Protein AF-A0AAD4VMY6-F1 (afdb_monomer_lite)

InterPro domains:
  IPR043502 DNA/RNA polymerase superfamily [SSF56672] (4-90)
  IPR053134 RNA-directed DNA polymerase homolog [PTHR24559] (9-91)

Sequence (91 aa):
MFMEMELIVREEIERLVKAGFIRPAIYADWLANIVPVLKRKARAVRIYVDYRNLNEATPKDEYPMPMADLLVDGAAHNQMLSFMDGHARYN

Secondary structure (DSSP, 8-state):
-HHHHHHHHHHHHHHHHHHTS----SS-S----EEEEE-SSSS-EEEEE--HHHHHHSPP----PPPHHHHHHHHTT-S-------TTTT-

Radius of gyration: 19.29 Å; chains: 1; bounding box: 51×38×36 Å

Organism: Prunus dulcis (NCBI:txid3755)

pLDDT: mean 86.36, std 8.43, range [57.44, 95.31]

Foldseek 3Di:
DVVVVVVLVVVVVVVCVVVVVDDDDDPDPDDWDWDWDQDPPDNHTDTDTDCPVVVVVDDDDDDDDDDPVVVCVVCVPDPDDDDDDPPPVND

Structure (mmCIF, N/CA/C/O backbone):
data_AF-A0AAD4VMY6-F1
#
_entry.id   AF-A0AAD4VMY6-F1
#
loop_
_atom_site.group_PDB
_atom_site.id
_atom_site.type_symbol
_atom_site.label_atom_id
_atom_site.label_alt_id
_atom_site.label_comp_id
_atom_site.label_asym_id
_atom_site.label_entity_id
_atom_site.label_seq_id
_atom_site.pdbx_PDB_ins_code
_atom_site.Cartn_x
_atom_site.Cartn_y
_atom_site.Cartn_z
_atom_site.occupancy
_atom_site.B_iso_or_equiv
_atom_site.auth_seq_id
_atom_site.auth_comp_id
_atom_site.auth_asym_id
_atom_site.auth_atom_id
_atom_site.pdbx_PDB_model_num
ATOM 1 N N . MET A 1 1 ? 22.681 -6.942 12.797 1.00 57.44 1 MET A N 1
ATOM 2 C CA . MET A 1 1 ? 21.811 -5.802 12.430 1.00 57.44 1 MET A CA 1
ATOM 3 C C . MET A 1 1 ? 21.258 -5.939 11.010 1.00 57.44 1 MET A C 1
ATOM 5 O O . MET A 1 1 ? 20.050 -6.034 10.885 1.00 57.44 1 MET A O 1
ATOM 9 N N . PHE A 1 2 ? 22.089 -6.043 9.960 1.00 60.16 2 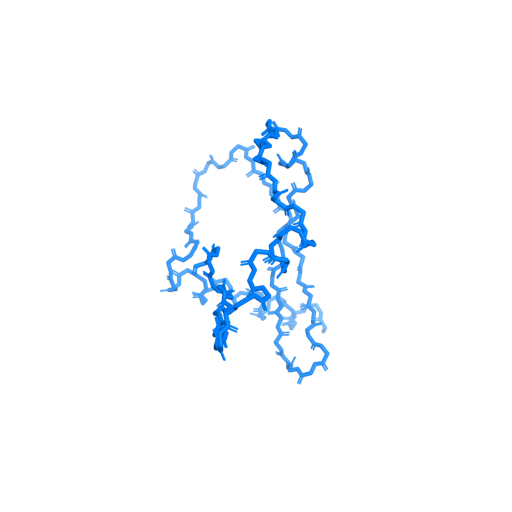PHE A N 1
ATOM 10 C CA . PHE A 1 2 ? 21.606 -6.265 8.577 1.00 60.16 2 PHE A CA 1
ATOM 11 C C . PHE A 1 2 ? 20.856 -7.601 8.397 1.00 60.16 2 PHE A C 1
ATOM 13 O O . PHE A 1 2 ? 19.740 -7.624 7.895 1.00 60.16 2 PHE A O 1
ATOM 20 N N . MET A 1 3 ? 21.427 -8.690 8.922 1.00 63.03 3 MET A N 1
ATOM 21 C CA . MET A 1 3 ? 20.871 -10.049 8.822 1.00 63.03 3 MET A CA 1
ATOM 22 C C . MET A 1 3 ? 19.528 -10.233 9.560 1.00 63.03 3 MET A C 1
ATOM 24 O O . MET A 1 3 ? 18.755 -11.125 9.238 1.00 63.03 3 MET A O 1
ATOM 28 N N . GLU A 1 4 ? 19.230 -9.375 10.544 1.00 77.69 4 GLU A N 1
ATOM 29 C CA . GLU A 1 4 ? 17.961 -9.405 11.288 1.00 77.69 4 GLU A CA 1
ATOM 30 C C . GLU A 1 4 ? 16.834 -8.722 10.500 1.00 77.69 4 GLU A C 1
ATOM 32 O O . GLU A 1 4 ? 15.705 -9.201 10.508 1.00 77.69 4 GLU A O 1
ATOM 37 N N . MET A 1 5 ? 17.135 -7.643 9.765 1.00 78.44 5 MET A N 1
ATOM 38 C CA . MET A 1 5 ? 16.138 -6.992 8.907 1.00 78.44 5 MET A CA 1
ATOM 39 C C . MET A 1 5 ? 15.772 -7.836 7.695 1.00 78.44 5 MET A C 1
ATOM 41 O O . MET A 1 5 ? 14.601 -7.886 7.339 1.00 78.44 5 MET A O 1
ATOM 45 N N . GLU A 1 6 ? 16.739 -8.514 7.081 1.00 84.06 6 GLU A N 1
ATOM 46 C CA . GLU A 1 6 ? 16.470 -9.405 5.948 1.00 84.06 6 GLU A CA 1
ATOM 47 C C . GLU A 1 6 ? 15.497 -10.530 6.330 1.00 84.06 6 GLU A C 1
ATOM 49 O O . GLU A 1 6 ? 14.554 -10.817 5.594 1.00 84.06 6 GLU A O 1
ATOM 54 N N . LEU A 1 7 ? 15.680 -11.113 7.521 1.00 86.88 7 LEU A N 1
ATOM 55 C CA . LEU A 1 7 ? 14.790 -12.142 8.053 1.00 86.88 7 LEU A CA 1
ATOM 56 C C . LEU A 1 7 ? 13.357 -11.615 8.221 1.00 86.88 7 LEU A C 1
ATOM 58 O O . LEU A 1 7 ? 12.416 -12.229 7.726 1.00 86.88 7 LEU A O 1
ATOM 62 N N . ILE A 1 8 ? 13.201 -10.452 8.861 1.00 84.12 8 ILE A N 1
ATOM 63 C CA . ILE A 1 8 ? 11.887 -9.846 9.117 1.00 84.12 8 ILE A CA 1
ATOM 64 C C . ILE A 1 8 ? 11.199 -9.436 7.808 1.00 84.12 8 ILE A C 1
ATOM 66 O O . ILE A 1 8 ? 9.988 -9.592 7.661 1.00 84.12 8 ILE A O 1
ATOM 70 N N . VAL A 1 9 ? 11.962 -8.922 6.839 1.00 87.38 9 VAL A N 1
ATOM 71 C CA . VAL A 1 9 ? 11.439 -8.592 5.508 1.00 87.38 9 VAL A CA 1
ATOM 72 C C . VAL A 1 9 ? 10.923 -9.849 4.813 1.00 87.38 9 VAL A C 1
ATOM 74 O O . VAL A 1 9 ? 9.828 -9.820 4.256 1.00 87.38 9 VAL A O 1
ATOM 77 N N . ARG A 1 10 ? 11.664 -10.960 4.875 1.00 90.00 10 ARG A N 1
ATOM 78 C CA . ARG A 1 10 ? 11.229 -12.231 4.287 1.00 90.00 10 ARG A CA 1
ATOM 79 C C . ARG A 1 10 ? 9.947 -12.754 4.939 1.00 90.00 10 ARG A C 1
ATOM 81 O O . ARG A 1 10 ? 9.018 -13.103 4.217 1.00 90.00 10 ARG A O 1
ATOM 88 N N . GLU A 1 11 ? 9.871 -12.747 6.269 1.00 90.56 11 GLU A N 1
ATOM 89 C CA . GLU A 1 11 ? 8.669 -13.157 7.012 1.00 90.56 11 GLU A CA 1
ATOM 90 C C . GLU A 1 11 ? 7.438 -12.322 6.624 1.00 90.56 11 GLU A C 1
ATOM 92 O O . GLU A 1 11 ? 6.346 -12.855 6.418 1.00 90.56 11 GLU A O 1
ATOM 97 N N . GLU A 1 12 ? 7.608 -11.007 6.474 1.00 88.81 12 GLU A N 1
ATOM 98 C CA . GLU A 1 12 ? 6.516 -10.121 6.073 1.00 88.81 12 GLU A CA 1
ATOM 99 C C . GLU A 1 12 ? 6.105 -10.341 4.606 1.00 88.81 12 GLU A C 1
ATOM 101 O O . GLU A 1 12 ? 4.910 -10.360 4.309 1.00 88.81 12 GLU A O 1
ATOM 106 N N . ILE A 1 13 ? 7.049 -10.585 3.688 1.00 90.50 13 ILE A N 1
ATOM 107 C CA . ILE A 1 13 ? 6.739 -10.955 2.294 1.00 90.50 13 ILE A CA 1
ATOM 108 C C . ILE A 1 13 ? 5.940 -12.263 2.249 1.00 90.50 13 ILE A C 1
ATOM 110 O O . ILE A 1 13 ? 4.910 -12.325 1.577 1.00 90.50 13 ILE A O 1
ATOM 114 N N . GLU A 1 14 ? 6.364 -13.292 2.986 1.00 93.44 14 GLU A N 1
ATOM 115 C CA . GLU A 1 14 ? 5.642 -14.568 3.073 1.00 93.44 14 GLU A CA 1
ATOM 116 C C . GLU A 1 14 ? 4.218 -14.377 3.612 1.00 93.44 14 GLU A C 1
ATOM 118 O O . GLU A 1 14 ? 3.264 -14.953 3.078 1.00 93.44 14 GLU A O 1
ATOM 123 N N . ARG A 1 15 ? 4.045 -13.514 4.624 1.00 91.88 15 ARG A N 1
ATOM 124 C CA . ARG A 1 15 ? 2.725 -13.145 5.154 1.00 91.88 15 ARG A CA 1
ATOM 125 C C . ARG A 1 15 ? 1.844 -12.494 4.086 1.00 91.88 15 ARG A C 1
ATOM 127 O O . ARG A 1 15 ? 0.674 -12.863 3.973 1.00 91.88 15 ARG A O 1
ATOM 134 N N . LEU A 1 16 ? 2.383 -11.548 3.313 1.00 90.94 16 LEU A N 1
ATOM 135 C CA . LEU A 1 16 ? 1.651 -10.852 2.245 1.00 90.94 16 LEU A CA 1
ATOM 136 C C . LEU A 1 16 ? 1.277 -11.795 1.091 1.00 90.94 16 LEU A C 1
ATOM 138 O O . LEU A 1 16 ? 0.160 -11.712 0.580 1.00 90.94 16 LEU A O 1
ATOM 142 N N . VAL A 1 17 ? 2.164 -12.726 0.720 1.00 94.00 17 VAL A N 1
ATOM 143 C CA . VAL A 1 17 ? 1.870 -13.774 -0.273 1.00 94.00 17 VAL A CA 1
ATOM 144 C C . VAL A 1 17 ? 0.753 -14.690 0.228 1.00 94.00 17 VAL A C 1
ATOM 146 O O . VAL A 1 17 ? -0.202 -14.949 -0.500 1.00 94.00 17 VAL A O 1
ATOM 149 N N . LYS A 1 18 ? 0.820 -15.144 1.487 1.00 95.31 18 LYS A N 1
ATOM 150 C CA . LYS A 1 18 ? -0.207 -16.015 2.084 1.00 95.31 18 LYS A CA 1
ATOM 151 C C . LYS A 1 18 ? -1.573 -15.330 2.192 1.00 95.31 18 LYS A C 1
ATOM 153 O O . LYS A 1 18 ? -2.593 -16.000 2.070 1.00 95.31 18 LYS A O 1
ATOM 158 N N . ALA A 1 19 ? -1.590 -14.017 2.420 1.00 92.69 19 ALA A N 1
ATOM 159 C CA . ALA A 1 19 ? -2.810 -13.211 2.418 1.00 92.69 19 ALA A CA 1
ATOM 160 C C . ALA A 1 19 ? -3.381 -12.978 1.006 1.00 92.69 19 ALA A C 1
ATOM 162 O O . ALA A 1 19 ? -4.524 -12.551 0.883 1.00 92.69 19 ALA A O 1
ATOM 163 N N . GLY A 1 20 ? -2.610 -13.256 -0.052 1.00 93.50 20 GLY A N 1
ATOM 164 C CA . GLY A 1 20 ? -3.014 -13.027 -1.439 1.00 93.50 20 GLY A CA 1
ATOM 165 C C . GLY A 1 20 ? -2.861 -11.579 -1.915 1.00 93.50 20 GLY A C 1
ATOM 166 O O . GLY A 1 20 ? -3.290 -11.269 -3.023 1.00 93.50 20 GLY A O 1
ATOM 167 N N . PHE A 1 21 ? -2.236 -10.701 -1.123 1.00 90.75 21 PHE A N 1
ATOM 168 C CA . PHE A 1 21 ? -2.033 -9.292 -1.487 1.00 90.75 21 PHE A CA 1
ATOM 169 C C . PHE A 1 21 ? -0.949 -9.104 -2.553 1.00 90.75 21 PHE A C 1
ATOM 171 O O . PHE A 1 21 ? -1.012 -8.166 -3.344 1.00 90.75 21 PHE A O 1
ATOM 178 N N . ILE A 1 22 ? 0.049 -9.994 -2.589 1.00 92.38 22 ILE A N 1
ATOM 179 C CA . ILE A 1 22 ? 1.125 -9.975 -3.587 1.00 92.38 22 ILE A CA 1
ATOM 180 C C . ILE A 1 22 ? 1.363 -11.372 -4.163 1.00 92.38 22 ILE A C 1
ATOM 182 O O . ILE A 1 22 ? 1.016 -12.386 -3.558 1.00 92.38 22 ILE A O 1
ATOM 186 N N . ARG A 1 23 ? 2.011 -11.423 -5.329 1.00 93.88 23 ARG A N 1
ATOM 187 C CA . ARG A 1 23 ? 2.411 -12.662 -6.007 1.00 93.88 23 ARG A CA 1
ATOM 188 C C . ARG A 1 23 ? 3.777 -12.500 -6.682 1.00 93.88 23 ARG A C 1
ATOM 190 O O . ARG A 1 23 ? 4.124 -11.374 -7.040 1.00 93.88 23 ARG A O 1
ATOM 197 N N . PRO A 1 24 ? 4.531 -13.590 -6.905 1.00 92.75 24 PRO A N 1
ATOM 198 C CA . PRO A 1 24 ? 5.747 -13.539 -7.709 1.00 92.75 24 PRO A CA 1
ATOM 199 C C . PRO A 1 24 ? 5.451 -13.029 -9.125 1.00 92.75 24 PRO A C 1
ATOM 201 O O . PRO A 1 24 ? 4.525 -13.511 -9.780 1.00 92.75 24 PRO A O 1
ATOM 204 N N . ALA A 1 25 ? 6.244 -12.068 -9.594 1.00 91.00 25 ALA A N 1
ATOM 205 C CA . ALA A 1 25 ? 6.224 -11.597 -10.973 1.00 91.00 25 ALA A CA 1
ATOM 206 C C . ALA A 1 25 ? 7.438 -12.172 -11.713 1.00 91.00 25 ALA A C 1
ATOM 208 O O . ALA A 1 25 ? 8.568 -12.051 -11.241 1.00 91.00 25 ALA A O 1
ATOM 209 N N . ILE A 1 26 ? 7.203 -12.808 -12.860 1.00 90.38 26 ILE A N 1
ATOM 210 C CA . ILE A 1 26 ? 8.255 -13.324 -13.743 1.00 90.38 26 ILE A CA 1
ATOM 211 C C . ILE A 1 26 ? 8.298 -12.381 -14.949 1.00 90.38 26 ILE A C 1
ATOM 213 O O . ILE A 1 26 ? 7.247 -12.104 -15.519 1.00 90.38 26 ILE A O 1
ATOM 217 N N . TYR A 1 27 ? 9.486 -11.885 -15.312 1.00 86.94 27 TYR A N 1
ATOM 218 C CA . TYR A 1 27 ? 9.695 -10.902 -16.391 1.00 86.94 27 TYR A CA 1
ATOM 219 C C . TYR A 1 27 ? 9.049 -9.529 -16.134 1.00 86.94 27 TYR A C 1
ATOM 221 O O . TYR A 1 27 ? 8.262 -9.039 -16.934 1.00 86.94 27 TYR A O 1
ATOM 229 N N . ALA A 1 28 ? 9.365 -8.901 -14.999 1.00 88.69 28 ALA A N 1
ATOM 230 C CA . ALA A 1 28 ? 8.887 -7.551 -14.715 1.00 88.69 28 ALA A CA 1
ATOM 231 C C . ALA A 1 28 ? 9.698 -6.496 -15.490 1.00 88.69 28 ALA A C 1
ATOM 233 O O . ALA A 1 28 ? 10.910 -6.401 -15.311 1.00 88.69 28 ALA A O 1
ATOM 234 N N . ASP A 1 29 ? 9.017 -5.668 -16.285 1.00 91.25 29 ASP A N 1
ATOM 235 C CA . ASP A 1 29 ? 9.619 -4.499 -16.950 1.00 91.25 29 ASP A CA 1
ATOM 236 C C . ASP A 1 29 ? 9.901 -3.344 -15.971 1.00 91.25 29 ASP A C 1
ATOM 238 O O . ASP A 1 29 ? 10.723 -2.469 -16.236 1.00 91.25 29 ASP A O 1
ATOM 242 N N . TRP A 1 30 ? 9.220 -3.351 -14.821 1.00 91.38 30 TRP A N 1
ATOM 243 C CA . TRP A 1 30 ? 9.320 -2.334 -13.779 1.00 91.38 30 TRP A CA 1
ATOM 244 C C . TRP A 1 30 ? 9.757 -2.954 -12.456 1.00 91.38 30 TRP A C 1
ATOM 246 O O . TRP A 1 30 ? 9.203 -3.960 -12.010 1.00 91.38 30 TRP A O 1
ATOM 256 N N . LEU A 1 31 ? 10.722 -2.310 -11.798 1.00 92.50 31 LEU A N 1
ATOM 257 C CA . LEU A 1 31 ? 11.204 -2.685 -10.473 1.00 92.50 31 LEU A CA 1
ATOM 258 C C . LEU A 1 31 ? 11.205 -1.455 -9.561 1.00 92.50 31 LEU A C 1
ATOM 260 O O . LEU A 1 31 ? 11.638 -0.375 -9.962 1.00 92.50 31 LEU A O 1
ATOM 264 N N . ALA A 1 32 ? 10.752 -1.636 -8.325 1.00 93.25 32 ALA A N 1
ATOM 265 C CA . ALA A 1 32 ? 10.793 -0.619 -7.283 1.00 93.25 32 ALA A CA 1
ATOM 266 C C . ALA A 1 32 ? 11.496 -1.172 -6.042 1.00 93.25 32 ALA A C 1
ATOM 268 O O . ALA A 1 32 ? 11.388 -2.357 -5.721 1.00 93.25 32 ALA A O 1
ATOM 269 N N . ASN A 1 33 ? 12.213 -0.302 -5.334 1.00 92.50 33 ASN A N 1
ATOM 270 C CA . ASN A 1 33 ? 12.917 -0.687 -4.117 1.00 92.50 33 ASN A CA 1
ATOM 271 C C . ASN A 1 33 ? 11.935 -0.897 -2.962 1.00 92.50 33 ASN A C 1
ATOM 273 O O . ASN A 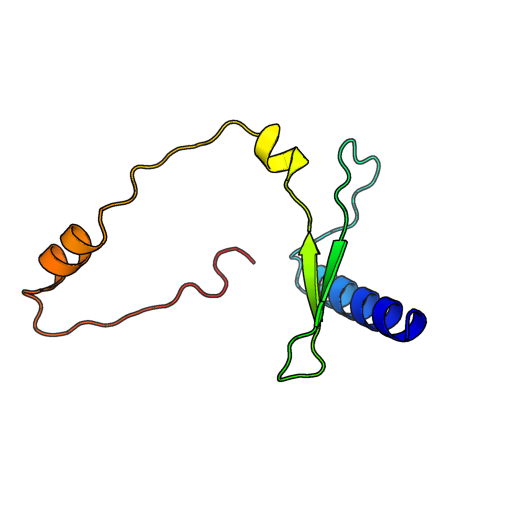1 33 ? 10.972 -0.144 -2.803 1.00 92.50 33 ASN A O 1
ATOM 277 N N . ILE A 1 34 ? 12.231 -1.880 -2.110 1.00 91.00 34 ILE A N 1
ATOM 278 C CA . ILE A 1 34 ? 11.561 -2.038 -0.819 1.00 91.00 34 ILE A CA 1
ATOM 279 C C . ILE A 1 34 ? 12.294 -1.232 0.254 1.00 91.00 34 ILE A C 1
ATOM 281 O O . ILE A 1 34 ? 13.523 -1.232 0.334 1.00 91.00 34 ILE A O 1
ATOM 285 N N . VAL A 1 35 ? 11.531 -0.551 1.100 1.00 90.56 35 VAL A N 1
ATOM 286 C CA . VAL A 1 35 ? 12.028 0.286 2.191 1.00 90.56 35 VAL A CA 1
ATOM 287 C C . VAL A 1 35 ? 11.439 -0.241 3.502 1.00 90.56 35 VAL A C 1
ATOM 289 O O . VAL A 1 35 ? 10.283 0.052 3.824 1.00 90.56 35 VAL A O 1
ATOM 292 N N . PRO A 1 36 ? 12.190 -1.055 4.266 1.00 88.00 36 PRO A N 1
ATOM 293 C CA . PRO A 1 36 ? 11.740 -1.526 5.567 1.00 88.00 36 PRO A CA 1
ATOM 294 C C . PRO A 1 36 ? 11.794 -0.388 6.589 1.00 88.00 36 PRO A C 1
ATOM 296 O O . PRO A 1 36 ? 12.833 0.239 6.797 1.00 88.00 36 PRO A O 1
ATOM 299 N N . VAL A 1 37 ? 10.672 -0.134 7.261 1.00 87.75 37 VAL A N 1
ATOM 300 C CA . VAL A 1 37 ? 10.562 0.897 8.300 1.00 87.75 37 VAL A CA 1
ATOM 301 C C . VAL A 1 37 ? 10.155 0.258 9.622 1.00 87.75 37 VAL A C 1
ATOM 303 O O . VAL A 1 37 ? 9.105 -0.378 9.735 1.00 87.75 37 VAL A O 1
ATOM 306 N N . LEU A 1 38 ? 10.984 0.457 10.647 1.00 84.44 38 LEU A N 1
ATOM 307 C CA . LEU A 1 38 ? 10.732 -0.029 12.001 1.00 84.44 38 LEU A CA 1
ATOM 308 C C . LEU A 1 38 ? 9.599 0.764 12.660 1.00 84.44 38 LEU A C 1
ATOM 310 O O . LEU A 1 38 ? 9.661 1.993 12.770 1.00 84.44 38 LEU A O 1
ATOM 314 N N . LYS A 1 39 ? 8.581 0.072 13.181 1.00 81.06 39 LYS A N 1
ATOM 315 C CA . LYS A 1 39 ? 7.639 0.708 14.106 1.00 81.06 39 LYS A CA 1
ATOM 316 C C . LYS A 1 39 ? 8.305 0.898 15.465 1.00 81.06 39 LYS A C 1
ATOM 318 O O . LYS A 1 39 ? 8.843 -0.031 16.048 1.00 81.06 39 LYS A O 1
ATOM 323 N N . ARG A 1 40 ? 8.175 2.098 16.034 1.00 72.69 40 ARG A N 1
ATOM 324 C CA . ARG A 1 40 ? 8.722 2.427 17.365 1.00 72.69 40 ARG A CA 1
ATOM 325 C C . ARG A 1 40 ? 8.131 1.613 18.528 1.00 72.69 40 ARG A C 1
ATOM 327 O O . ARG A 1 40 ? 8.784 1.501 19.553 1.00 72.69 40 ARG A O 1
ATOM 334 N N . LYS A 1 41 ? 6.891 1.115 18.415 1.00 64.06 41 LYS A N 1
ATOM 335 C CA . LYS A 1 41 ? 6.121 0.558 19.555 1.00 64.06 41 LYS A CA 1
ATOM 336 C C . LYS A 1 41 ? 5.900 -0.956 19.532 1.00 64.06 41 LYS A C 1
ATOM 338 O O . LYS A 1 41 ? 5.470 -1.520 20.526 1.00 64.06 41 LYS A O 1
ATOM 343 N N . ALA A 1 42 ? 6.182 -1.611 18.420 1.00 62.53 42 ALA A N 1
ATOM 344 C CA . ALA A 1 42 ? 6.140 -3.059 18.292 1.00 62.53 42 ALA A CA 1
ATOM 345 C C . ALA A 1 42 ? 7.367 -3.427 17.472 1.00 62.53 42 ALA A C 1
ATOM 347 O O . ALA A 1 42 ? 7.709 -2.664 16.571 1.00 62.53 42 ALA A O 1
ATOM 348 N N . ARG A 1 43 ? 8.007 -4.569 17.733 1.00 64.56 43 ARG A N 1
ATOM 349 C CA . ARG A 1 43 ? 9.103 -5.127 16.915 1.00 64.56 43 ARG A CA 1
ATOM 350 C C . ARG A 1 43 ? 8.597 -5.575 15.526 1.00 64.56 43 ARG A C 1
ATOM 352 O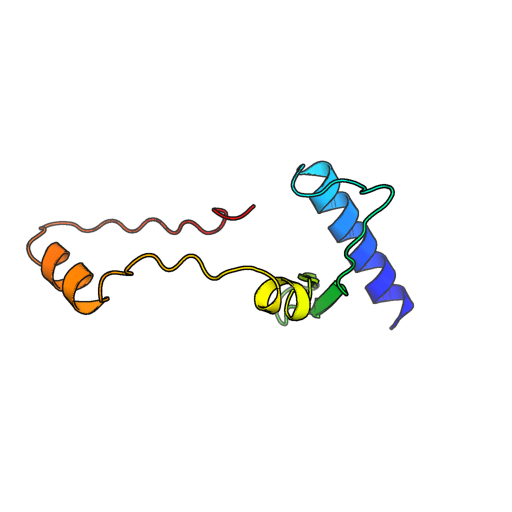 O . ARG A 1 43 ? 8.913 -6.650 15.048 1.00 64.56 43 ARG A O 1
ATOM 359 N N . ALA A 1 44 ? 7.734 -4.766 14.925 1.00 72.62 44 ALA A N 1
ATOM 360 C CA . ALA A 1 44 ? 7.049 -4.956 13.670 1.00 72.62 44 ALA A CA 1
ATOM 361 C C . ALA A 1 44 ? 7.661 -4.001 12.647 1.00 72.62 44 ALA A C 1
ATOM 363 O O . ALA A 1 44 ? 7.865 -2.811 12.916 1.00 72.62 44 ALA A O 1
ATOM 364 N N . VAL A 1 45 ? 7.924 -4.530 11.462 1.00 80.00 45 VAL A N 1
ATOM 365 C CA . VAL A 1 45 ? 8.384 -3.762 10.310 1.00 80.00 45 VAL A CA 1
ATOM 366 C C . VAL A 1 45 ? 7.187 -3.494 9.409 1.00 80.00 45 VAL A C 1
ATOM 368 O O . VAL A 1 45 ? 6.296 -4.329 9.274 1.00 80.00 45 VAL A O 1
ATOM 371 N N . ARG A 1 46 ? 7.139 -2.303 8.816 1.00 83.50 46 ARG A N 1
ATOM 372 C CA . ARG A 1 46 ? 6.302 -2.039 7.644 1.00 83.50 46 ARG A CA 1
ATOM 373 C C . ARG A 1 46 ? 7.197 -2.062 6.417 1.00 83.50 46 ARG A C 1
ATOM 375 O O . ARG A 1 46 ? 8.201 -1.350 6.393 1.00 83.50 46 ARG A O 1
ATOM 382 N N . ILE A 1 47 ? 6.825 -2.856 5.421 1.00 87.12 47 ILE A N 1
ATOM 383 C CA . ILE A 1 47 ? 7.456 -2.808 4.105 1.00 87.12 47 ILE A CA 1
ATOM 384 C C . ILE A 1 47 ? 6.761 -1.711 3.305 1.00 87.12 47 ILE A C 1
ATOM 386 O O . ILE A 1 47 ? 5.561 -1.792 3.047 1.00 87.12 47 ILE A O 1
ATOM 390 N N . TYR A 1 48 ? 7.515 -0.682 2.935 1.00 89.25 48 TYR A N 1
ATOM 391 C CA . TYR A 1 48 ? 7.093 0.297 1.940 1.00 89.25 48 TYR A CA 1
ATOM 392 C C . TYR A 1 48 ? 7.720 -0.047 0.593 1.00 89.25 48 TYR A C 1
ATOM 394 O O . TYR A 1 48 ? 8.826 -0.580 0.544 1.00 89.25 48 TYR A O 1
ATOM 402 N N . VAL A 1 49 ? 7.026 0.275 -0.492 1.00 91.94 49 VAL A N 1
ATOM 403 C CA . VAL A 1 49 ? 7.569 0.193 -1.850 1.00 91.94 49 VAL A CA 1
ATOM 404 C C . VAL A 1 49 ? 7.757 1.616 -2.357 1.00 91.94 49 VAL A C 1
ATOM 406 O O . VAL A 1 49 ? 6.864 2.456 -2.223 1.00 91.94 49 VAL A O 1
ATOM 409 N N . ASP A 1 50 ? 8.938 1.907 -2.888 1.00 94.69 50 ASP A N 1
ATOM 410 C CA . ASP A 1 50 ? 9.273 3.225 -3.414 1.00 94.69 50 ASP A CA 1
ATOM 411 C C . ASP A 1 50 ? 8.668 3.431 -4.809 1.00 94.69 50 ASP A C 1
ATOM 413 O O . ASP A 1 50 ? 9.294 3.161 -5.833 1.00 94.69 50 ASP A O 1
ATOM 417 N N . TYR A 1 51 ? 7.425 3.911 -4.840 1.00 93.38 51 TYR A N 1
ATOM 418 C CA . TYR A 1 51 ? 6.672 4.143 -6.073 1.00 93.38 51 TYR A CA 1
ATOM 419 C C . TYR A 1 51 ? 6.962 5.485 -6.757 1.00 93.38 51 TYR A C 1
ATOM 421 O O . TYR A 1 51 ? 6.220 5.852 -7.660 1.00 93.38 51 TYR A O 1
ATOM 429 N N . ARG A 1 52 ? 8.003 6.244 -6.380 1.00 94.31 52 ARG A N 1
ATOM 430 C CA . ARG A 1 52 ? 8.241 7.590 -6.950 1.00 94.31 52 ARG A CA 1
ATOM 431 C C . ARG A 1 52 ? 8.298 7.593 -8.481 1.00 94.31 52 ARG A C 1
ATOM 433 O O . ARG A 1 52 ? 7.512 8.294 -9.107 1.00 94.31 52 ARG A O 1
ATOM 440 N N . ASN A 1 53 ? 9.124 6.727 -9.069 1.00 94.19 53 ASN A N 1
ATOM 441 C CA . ASN A 1 53 ? 9.250 6.626 -10.527 1.00 94.19 53 ASN A CA 1
ATOM 442 C C . ASN A 1 53 ? 7.944 6.153 -11.192 1.00 94.19 53 ASN A C 1
ATOM 444 O O . ASN A 1 53 ? 7.606 6.596 -12.285 1.00 94.19 53 ASN A O 1
ATOM 448 N N . LEU A 1 54 ? 7.196 5.262 -10.529 1.00 93.62 54 LEU A N 1
ATOM 449 C CA . LEU A 1 54 ? 5.915 4.766 -11.036 1.00 93.62 54 LEU A CA 1
ATOM 450 C C . LEU A 1 54 ? 4.849 5.868 -11.021 1.00 93.62 54 LEU A C 1
ATOM 452 O O . LEU A 1 54 ? 4.103 6.018 -11.985 1.00 93.62 54 LEU A O 1
ATOM 456 N N . ASN A 1 55 ? 4.796 6.650 -9.945 1.00 92.56 55 ASN A N 1
ATOM 457 C CA . ASN A 1 55 ? 3.853 7.750 -9.786 1.00 92.56 55 ASN A CA 1
ATOM 458 C C . ASN A 1 55 ? 4.110 8.867 -10.804 1.00 92.56 55 ASN A C 1
ATOM 460 O O . ASN A 1 55 ? 3.158 9.480 -11.268 1.00 92.56 55 ASN A O 1
ATOM 464 N N . GLU A 1 56 ? 5.370 9.119 -11.169 1.00 94.06 56 GLU A N 1
ATOM 465 C CA . GLU A 1 56 ? 5.723 10.085 -12.220 1.00 94.06 56 GLU A CA 1
ATOM 466 C C . GLU A 1 56 ? 5.360 9.585 -13.627 1.00 94.06 56 GLU A C 1
ATOM 468 O O . GLU A 1 56 ? 4.950 10.375 -14.474 1.00 94.06 56 GLU A O 1
ATOM 473 N N . ALA A 1 57 ? 5.481 8.277 -13.879 1.00 94.88 57 ALA A N 1
ATOM 474 C CA . ALA A 1 57 ? 5.139 7.668 -15.165 1.00 94.88 57 ALA A CA 1
ATOM 475 C C . ALA A 1 57 ? 3.626 7.461 -15.368 1.00 94.88 57 ALA A C 1
ATOM 477 O O . ALA A 1 57 ? 3.171 7.299 -16.502 1.00 94.88 57 ALA A O 1
ATOM 478 N N . THR A 1 58 ? 2.846 7.438 -14.285 1.00 94.00 58 THR A N 1
ATOM 479 C CA . THR A 1 58 ? 1.406 7.166 -14.330 1.00 94.00 58 THR A CA 1
ATOM 480 C C . THR A 1 58 ? 0.623 8.472 -14.497 1.00 94.00 58 THR A C 1
ATOM 482 O O . THR A 1 58 ? 0.782 9.379 -13.679 1.00 94.00 58 THR A O 1
ATOM 485 N N . PRO A 1 59 ? -0.260 8.594 -15.509 1.00 93.56 59 PRO A N 1
ATOM 486 C CA . PRO A 1 59 ? -1.159 9.738 -15.619 1.00 93.56 59 PRO A CA 1
ATOM 487 C C . PRO A 1 59 ? -2.008 9.886 -14.357 1.00 93.56 59 PRO A C 1
ATOM 489 O O . PRO A 1 59 ? -2.572 8.913 -13.856 1.00 93.56 59 PRO A O 1
ATOM 492 N N . LYS A 1 60 ? -2.109 11.110 -13.843 1.00 90.19 60 LYS A N 1
ATOM 493 C CA . LYS A 1 60 ? -2.880 11.379 -12.633 1.00 90.19 60 LYS A CA 1
ATOM 494 C C . LYS A 1 60 ? -4.374 11.362 -12.952 1.00 90.19 60 LYS A C 1
ATOM 496 O O . LYS A 1 60 ? -4.849 12.197 -13.716 1.00 90.19 60 LYS A O 1
ATOM 501 N N . ASP A 1 61 ? -5.098 10.429 -12.345 1.00 88.06 61 ASP A N 1
ATOM 502 C CA . ASP A 1 61 ? -6.560 10.412 -12.357 1.00 88.06 61 ASP A CA 1
ATOM 503 C C . ASP A 1 61 ? -7.080 11.283 -11.203 1.00 88.06 61 ASP A C 1
ATOM 505 O O . ASP A 1 61 ? -6.986 10.918 -10.027 1.00 88.06 61 ASP A O 1
ATOM 509 N N . GLU A 1 62 ? -7.530 12.496 -11.524 1.00 86.19 62 GLU A N 1
ATOM 510 C CA . GLU A 1 62 ? -7.993 13.466 -10.533 1.00 86.19 62 GLU A CA 1
ATOM 511 C C . GLU A 1 62 ? -9.511 13.399 -10.368 1.00 86.19 62 GLU A C 1
ATOM 513 O O . GLU A 1 62 ? -10.272 13.927 -11.176 1.00 86.19 62 GLU A O 1
ATOM 518 N N . TYR A 1 63 ? -9.956 12.808 -9.259 1.00 84.12 63 TYR A N 1
ATOM 519 C CA . TYR A 1 63 ? -11.334 12.942 -8.800 1.00 84.12 63 TYR A CA 1
ATOM 520 C C . TYR A 1 63 ? -11.481 14.1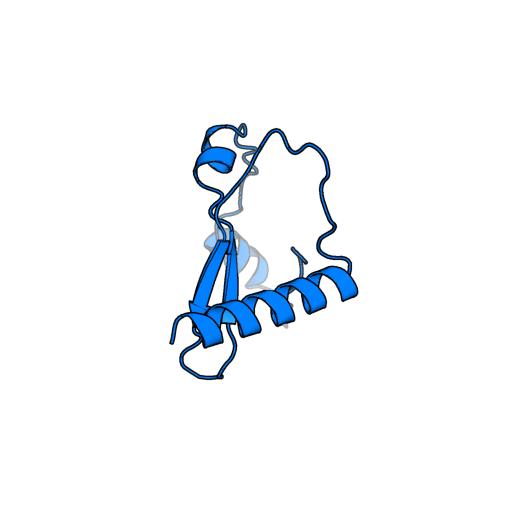74 -7.898 1.00 84.12 63 TYR A C 1
ATOM 522 O O . TYR A 1 63 ? -10.649 14.374 -7.005 1.00 84.12 63 TYR A O 1
ATOM 530 N N . PRO A 1 64 ? -12.546 14.982 -8.056 1.00 85.00 64 PRO A N 1
ATOM 531 C CA . PRO A 1 64 ? -12.798 16.095 -7.154 1.00 85.00 64 PRO A CA 1
ATOM 532 C C . PRO A 1 64 ? -13.086 15.548 -5.754 1.00 85.00 64 PRO A C 1
ATOM 534 O O . PRO A 1 64 ? -14.125 14.935 -5.504 1.00 85.00 64 PRO A O 1
ATOM 537 N N . MET A 1 65 ? -12.150 15.759 -4.830 1.00 84.94 65 MET A N 1
ATOM 538 C CA . MET A 1 65 ? -12.374 15.458 -3.424 1.00 84.94 65 MET A CA 1
ATOM 539 C C . MET A 1 65 ? -13.213 16.592 -2.820 1.00 84.94 65 MET A C 1
ATOM 541 O O . MET A 1 65 ? -12.807 17.753 -2.919 1.00 84.94 65 MET A O 1
ATOM 545 N N . PRO A 1 66 ? -14.377 16.300 -2.214 1.00 83.38 66 PRO A N 1
ATOM 546 C CA . PRO A 1 66 ? -15.169 17.330 -1.557 1.00 83.38 66 PRO A CA 1
ATOM 547 C C . PRO A 1 66 ? -14.358 17.976 -0.430 1.00 83.38 66 PRO A C 1
ATOM 549 O O . PRO A 1 66 ? -13.638 17.292 0.300 1.00 83.38 66 PRO A O 1
ATOM 552 N N . MET A 1 67 ? -14.468 19.302 -0.297 1.00 85.94 67 MET A N 1
ATOM 553 C CA . MET A 1 67 ? -13.813 20.014 0.800 1.00 85.94 67 MET A CA 1
ATOM 554 C C . MET A 1 67 ? -14.332 19.488 2.137 1.00 85.94 67 MET A C 1
ATOM 556 O O . MET A 1 67 ? -15.533 19.267 2.293 1.00 85.94 67 MET A O 1
ATOM 560 N N . ALA A 1 68 ? -13.425 19.293 3.095 1.00 86.94 68 ALA A N 1
ATOM 561 C CA . ALA A 1 68 ? -13.765 18.743 4.404 1.00 86.94 68 ALA A CA 1
ATOM 562 C C . ALA A 1 68 ? -14.889 19.541 5.085 1.00 86.94 68 ALA A C 1
ATOM 564 O O . ALA A 1 68 ? -15.809 18.938 5.625 1.00 86.94 68 ALA A O 1
ATOM 565 N N . ASP A 1 69 ? -14.871 20.870 4.962 1.00 86.06 69 ASP A N 1
ATOM 566 C CA . ASP A 1 69 ? -15.904 21.746 5.523 1.00 86.06 69 ASP A CA 1
ATOM 567 C C . ASP A 1 69 ? -17.286 21.467 4.916 1.00 86.06 69 ASP A C 1
ATOM 569 O O . ASP A 1 69 ? -18.261 21.334 5.646 1.00 86.06 69 ASP A O 1
ATOM 573 N N . LEU A 1 70 ? -17.370 21.231 3.600 1.00 88.88 70 LEU A N 1
ATOM 574 C CA . LEU A 1 70 ? -18.631 20.870 2.935 1.00 88.88 70 LEU A CA 1
ATOM 575 C C . LEU A 1 70 ? -19.172 19.517 3.417 1.00 88.88 70 LEU A C 1
ATOM 577 O O . LEU A 1 70 ? -20.384 19.338 3.533 1.00 88.88 70 LEU A O 1
ATOM 581 N N . LEU A 1 71 ? -18.284 18.556 3.695 1.00 88.50 71 LEU A N 1
ATOM 582 C CA . LEU A 1 71 ? -18.675 17.257 4.250 1.00 88.50 71 LEU A CA 1
ATOM 583 C C . LEU A 1 71 ? -19.189 17.388 5.689 1.00 88.50 71 LEU A C 1
ATOM 585 O O . LEU A 1 71 ? -20.158 16.723 6.053 1.00 88.50 71 LEU A O 1
ATOM 589 N N . VAL A 1 72 ? -18.541 18.230 6.498 1.00 88.25 72 VAL A N 1
ATOM 590 C CA . VAL A 1 72 ? -18.920 18.479 7.894 1.00 88.25 72 VAL A CA 1
ATOM 591 C C . VAL A 1 72 ? -20.246 19.233 7.964 1.00 88.25 72 VAL A C 1
ATOM 593 O O . VAL A 1 72 ? -21.146 18.791 8.678 1.00 88.25 72 VAL A O 1
ATOM 596 N N . ASP A 1 73 ? -20.408 20.297 7.177 1.00 90.19 73 ASP A N 1
ATOM 597 C CA . ASP A 1 73 ? -21.643 21.085 7.106 1.00 90.19 73 ASP A CA 1
ATOM 598 C C . ASP A 1 73 ? -22.821 20.236 6.617 1.00 90.19 73 ASP A C 1
ATOM 600 O O . ASP A 1 73 ? -23.905 20.268 7.203 1.00 90.19 73 ASP A O 1
ATOM 604 N N . GLY A 1 74 ? -22.598 19.389 5.605 1.00 87.75 74 GLY A N 1
ATOM 605 C CA . GLY A 1 74 ? -23.604 18.435 5.132 1.00 87.75 74 GLY A CA 1
ATOM 606 C C . GLY A 1 74 ? -24.038 17.423 6.201 1.00 87.75 74 GLY A C 1
ATOM 607 O O . GLY A 1 74 ? -25.163 16.922 6.164 1.00 87.75 74 GLY A O 1
ATOM 608 N N . ALA A 1 75 ? -23.175 17.137 7.178 1.00 89.00 75 ALA A N 1
ATOM 609 C CA . ALA A 1 75 ? -23.463 16.209 8.262 1.00 89.00 75 ALA A CA 1
ATOM 610 C C . ALA A 1 75 ? -24.010 16.879 9.540 1.00 89.00 75 ALA A C 1
ATOM 612 O O . ALA A 1 75 ? -24.598 16.183 10.372 1.00 89.00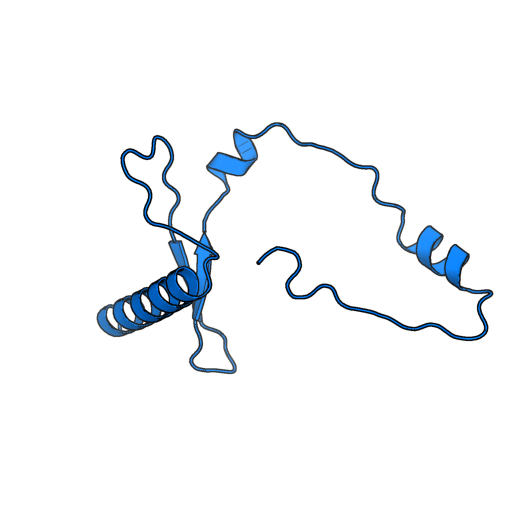 75 ALA A O 1
ATOM 613 N N . ALA A 1 76 ? -23.866 18.200 9.691 1.00 87.25 76 ALA A N 1
ATOM 614 C CA . ALA A 1 76 ? -24.096 18.946 10.934 1.00 87.25 76 ALA A CA 1
ATOM 615 C C . ALA A 1 76 ? -25.547 18.924 11.460 1.00 87.25 76 ALA A C 1
ATOM 617 O O . ALA A 1 76 ? -25.779 19.170 12.642 1.00 87.25 76 ALA A O 1
ATOM 618 N N . HIS A 1 77 ? -26.530 18.609 10.613 1.00 87.81 77 HIS A N 1
ATOM 619 C CA . HIS A 1 77 ? -27.952 18.574 10.987 1.00 87.81 77 HIS A CA 1
ATOM 620 C C . HIS A 1 77 ? -28.472 17.178 11.360 1.00 87.81 77 HIS A C 1
ATOM 622 O O . HIS A 1 77 ? -29.672 16.999 11.576 1.00 87.81 77 HIS A O 1
ATOM 628 N N . ASN A 1 78 ? -27.590 16.181 11.450 1.00 89.75 78 ASN A N 1
ATOM 629 C CA . ASN A 1 78 ? -27.969 14.829 11.849 1.00 89.75 78 ASN A CA 1
ATOM 630 C C . ASN A 1 78 ? -27.929 14.673 13.374 1.00 89.75 78 ASN A C 1
ATOM 632 O O . ASN A 1 78 ? -26.984 15.094 14.034 1.00 89.75 78 ASN A O 1
ATOM 636 N N . GLN A 1 79 ? -28.943 14.011 13.939 1.00 91.25 79 GLN A N 1
ATOM 637 C CA . GLN A 1 79 ? -29.036 13.759 15.385 1.00 91.25 79 GLN A CA 1
ATOM 638 C C . GLN A 1 79 ? -28.011 12.727 15.885 1.00 91.25 79 GLN A C 1
ATOM 640 O O . GLN A 1 79 ? -27.708 12.687 17.075 1.00 91.25 79 GLN A O 1
ATOM 645 N N . MET A 1 80 ? -27.487 11.884 14.990 1.00 92.81 80 MET A N 1
ATOM 646 C CA . MET A 1 80 ? -26.472 10.873 15.286 1.00 92.81 80 MET A CA 1
ATOM 647 C C . MET A 1 80 ? -25.494 10.752 14.117 1.00 92.81 80 MET A C 1
ATOM 649 O O . MET A 1 80 ? -25.890 10.793 12.954 1.00 92.81 80 MET A O 1
ATOM 653 N N . LEU A 1 81 ? -24.220 10.556 14.446 1.00 90.19 81 LEU A N 1
ATOM 654 C CA . LEU A 1 81 ? -23.124 10.339 13.507 1.00 90.19 81 LEU A CA 1
ATOM 655 C C . LEU A 1 81 ? -22.381 9.059 13.894 1.00 90.19 81 LEU A C 1
ATOM 657 O O . LEU A 1 81 ? -22.010 8.875 15.052 1.00 90.19 81 LEU A O 1
ATOM 661 N N . SER A 1 82 ? -22.135 8.189 12.917 1.00 90.44 82 SER A N 1
ATOM 662 C CA . SER A 1 82 ? -21.300 6.994 13.069 1.00 90.44 82 SER A CA 1
ATOM 663 C C . SER A 1 82 ? -20.171 7.026 12.047 1.00 90.44 82 SER A C 1
ATOM 665 O O . SER A 1 82 ? -20.425 7.228 10.860 1.00 90.44 82 SER A O 1
ATOM 667 N N . PHE A 1 83 ? -18.935 6.803 12.492 1.00 86.94 83 PHE A N 1
ATOM 668 C CA . PHE A 1 83 ? -17.755 6.813 11.631 1.00 86.94 83 PHE A CA 1
ATOM 669 C C . PHE A 1 83 ? -17.251 5.390 11.388 1.00 86.94 83 PHE A C 1
ATOM 671 O O . PHE A 1 83 ? -17.150 4.593 12.320 1.00 86.94 83 PHE A O 1
ATOM 678 N N . MET A 1 84 ? -16.910 5.082 10.139 1.00 89.88 84 MET A N 1
ATOM 679 C CA . MET A 1 84 ? -16.239 3.841 9.760 1.00 89.88 84 MET A CA 1
ATOM 680 C C . MET A 1 84 ? -14.900 4.195 9.126 1.00 89.88 84 MET A C 1
ATOM 682 O O . MET A 1 84 ? -14.862 4.926 8.139 1.00 89.88 84 MET A O 1
ATOM 686 N N . ASP A 1 85 ? -13.810 3.661 9.673 1.00 88.25 85 ASP A N 1
ATOM 687 C CA . 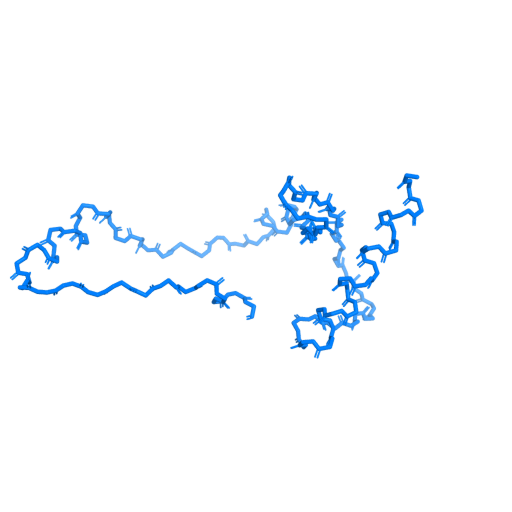ASP A 1 85 ? -12.491 3.789 9.059 1.00 88.25 85 ASP A CA 1
ATOM 688 C C . ASP A 1 85 ? -12.234 2.607 8.117 1.00 88.25 85 ASP A C 1
ATOM 690 O O . ASP A 1 85 ? -12.279 1.440 8.511 1.00 88.25 85 ASP A O 1
ATOM 694 N N . GLY A 1 86 ? -11.950 2.914 6.853 1.00 83.62 86 GLY A N 1
ATOM 695 C CA . GLY A 1 86 ? -11.605 1.944 5.818 1.00 83.62 86 GLY A CA 1
ATOM 696 C C . GLY A 1 86 ? -10.143 1.509 5.893 1.00 83.62 86 GLY A C 1
ATOM 697 O O . GLY A 1 86 ? -9.471 1.505 4.862 1.00 83.62 86 GLY A O 1
ATOM 698 N N . HIS A 1 87 ? -9.648 1.155 7.083 1.00 77.31 87 HIS A N 1
ATOM 699 C CA . HIS A 1 87 ? -8.222 0.930 7.364 1.00 77.31 87 HIS A CA 1
ATOM 700 C C . HIS A 1 87 ? -7.528 -0.056 6.402 1.00 77.31 87 HIS A C 1
ATOM 702 O O . HIS A 1 87 ? -6.328 0.052 6.159 1.00 77.31 87 HIS A O 1
ATOM 708 N N . ALA A 1 88 ? -8.278 -1.008 5.843 1.00 72.81 88 ALA A N 1
ATOM 709 C CA . ALA A 1 88 ? -7.782 -2.041 4.934 1.00 72.81 88 ALA A CA 1
ATOM 710 C C . ALA A 1 88 ? -8.260 -1.874 3.480 1.00 72.81 88 ALA A C 1
ATOM 712 O O . ALA A 1 88 ? -8.163 -2.807 2.703 1.00 72.81 88 ALA A O 1
ATOM 713 N N . ARG A 1 89 ? -8.775 -0.707 3.066 1.00 73.88 89 ARG A N 1
ATOM 714 C CA . ARG A 1 89 ? -9.338 -0.545 1.706 1.00 73.88 89 ARG A CA 1
ATOM 715 C C . ARG A 1 89 ? -8.373 -0.867 0.564 1.00 73.88 89 ARG A C 1
ATOM 717 O O . ARG A 1 89 ? -8.831 -1.234 -0.509 1.00 73.88 89 ARG A O 1
ATOM 724 N N . TYR A 1 90 ? -7.075 -0.679 0.782 1.00 81.00 90 TYR A N 1
ATOM 725 C CA . TYR A 1 90 ? -6.053 -0.897 -0.241 1.00 81.00 90 TYR A CA 1
ATOM 726 C C . TYR A 1 90 ? -5.469 -2.314 -0.249 1.00 81.00 90 TYR A C 1
ATOM 728 O O . TYR A 1 90 ? -4.758 -2.639 -1.194 1.00 81.00 90 TYR A O 1
ATOM 736 N N . ASN A 1 91 ? -5.723 -3.117 0.791 1.00 73.00 91 ASN A N 1
ATOM 737 C CA . ASN A 1 91 ? -5.146 -4.453 0.951 1.00 73.00 91 ASN A CA 1
ATOM 738 C C . ASN A 1 91 ? -6.255 -5.492 1.082 1.00 73.00 91 ASN A C 1
ATOM 740 O O . ASN A 1 91 ? -6.922 -5.496 2.142 1.00 73.00 91 ASN A O 1
#